Protein AF-A0A7X7NME9-F1 (afdb_monomer)

Secondary structure (DSSP, 8-state):
-----B-TTGGGSSS--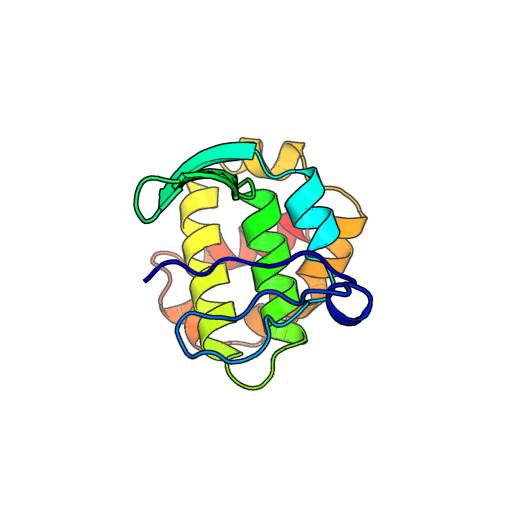B-TTSPBPPB-TTHHHHHHHPEEEEEEETTEEEEEEE--HHHHHHHHHHHHHH-TTSHHHHHHHHHHHHHHHTTSHHHHHTT--HHHHHHHHHHHHHHHTT-GGGGGSSSHHHHHHHHHHHHT---

Foldseek 3Di:
DDDAADAPPLVVDPDFDADPVRHGHDHAPLVVVQQVQFDWDWDADPNDIDTGGHGDLLSLLLRLLQCLVVPPPCNLVSLLSNLVSLLVCVVPVCVNQVPQDQVSLVSLVVSLVVLVVPRPSLVPHPDSPSSSVSSCVSSVVPD

Mean predicted aligned error: 9.64 Å

Solvent-accessible surface area (backbone atoms only — not comparable to full-atom values): 8283 Å² total; per-residue (Å²): 140,84,89,79,85,45,58,61,66,47,91,76,42,96,77,59,60,56,43,98,85,66,46,73,60,68,63,45,88,61,36,55,63,25,51,74,61,22,46,78,41,82,43,74,59,96,88,42,83,47,71,46,68,44,49,41,73,57,34,46,44,37,48,27,23,35,42,37,76,71,39,81,91,52,27,65,59,27,44,34,52,35,44,55,52,39,57,60,38,62,79,51,50,61,78,45,58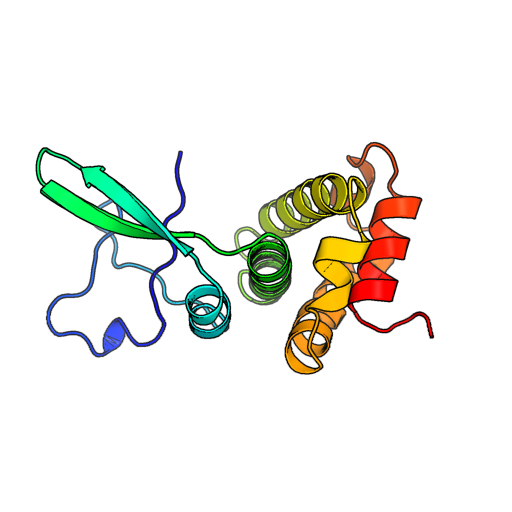,78,72,65,47,74,68,48,16,64,42,27,40,64,40,47,54,50,51,72,73,65,42,70,45,47,73,74,44,95,50,44,64,60,44,51,50,50,47,31,47,62,33,62,74,67,126

Radius of gyration: 16.01 Å; Cα contacts (8 Å, |Δi|>4): 175; chains: 1; bounding box: 39×28×45 Å

Nearest PDB structures (foldseek):
  7oqs-assembly1_A-2  TM=3.291E-01  e=2.981E+00  Homo sapiens
  6rm5-assembly1_A-2  TM=3.284E-01  e=3.537E+00  Homo sapiens
  6rk8-assembly1_A-2  TM=2.300E-01  e=4.704E+00  Homo sapiens

Structure (mmCIF, N/CA/C/O backbone):
data_AF-A0A7X7NME9-F1
#
_entry.id   AF-A0A7X7NME9-F1
#
loop_
_atom_site.group_PDB
_atom_site.id
_atom_site.type_symbol
_atom_site.label_atom_id
_atom_site.label_alt_id
_atom_site.label_comp_id
_atom_site.label_asym_id
_atom_site.label_entity_id
_atom_site.label_seq_id
_atom_site.pdbx_PDB_ins_code
_atom_site.Cartn_x
_atom_site.Cartn_y
_atom_site.Cartn_z
_atom_site.occupancy
_atom_site.B_iso_or_equiv
_atom_site.auth_seq_id
_atom_site.auth_comp_id
_atom_site.auth_asym_id
_atom_site.auth_atom_id
_atom_site.pdbx_PDB_model_num
ATOM 1 N N . MET A 1 1 ? -6.302 -15.021 10.259 1.00 46.88 1 MET A N 1
ATOM 2 C CA . MET A 1 1 ? -5.808 -14.000 11.210 1.00 46.88 1 MET A CA 1
ATOM 3 C C . MET A 1 1 ? -6.200 -12.640 10.655 1.00 46.88 1 MET A C 1
ATOM 5 O O . MET A 1 1 ? -6.086 -12.470 9.450 1.00 46.88 1 MET A O 1
ATOM 9 N N . ILE A 1 2 ? -6.752 -11.738 11.471 1.00 48.66 2 ILE A N 1
ATOM 10 C CA . ILE A 1 2 ? -7.153 -10.387 11.043 1.00 48.66 2 ILE A CA 1
ATOM 11 C C . ILE A 1 2 ? -6.331 -9.397 11.860 1.00 48.66 2 ILE A C 1
ATOM 13 O O . ILE A 1 2 ? -6.423 -9.401 13.087 1.00 48.66 2 ILE A O 1
ATOM 17 N N . ASP A 1 3 ? -5.556 -8.557 11.180 1.00 57.88 3 ASP A N 1
ATOM 18 C CA . ASP A 1 3 ? -4.811 -7.478 11.819 1.00 57.88 3 ASP A CA 1
ATOM 19 C C . ASP A 1 3 ? -5.700 -6.237 11.920 1.00 57.88 3 ASP A C 1
ATOM 21 O O . ASP A 1 3 ? -6.148 -5.678 10.916 1.00 57.88 3 ASP A O 1
ATOM 25 N N . VAL A 1 4 ? -5.980 -5.812 13.152 1.00 63.38 4 VAL A N 1
ATOM 26 C CA . VAL A 1 4 ? -6.732 -4.586 13.431 1.00 63.38 4 VAL A CA 1
ATOM 27 C C . VAL A 1 4 ? -5.736 -3.493 13.788 1.00 63.38 4 VAL A C 1
ATOM 29 O O . VAL A 1 4 ? -5.096 -3.539 14.838 1.00 63.38 4 VAL A O 1
ATOM 32 N N . LEU A 1 5 ? -5.610 -2.502 12.905 1.00 68.19 5 LEU A N 1
ATOM 33 C CA . LEU A 1 5 ? -4.859 -1.289 13.202 1.00 68.19 5 LEU A CA 1
ATOM 34 C C . LEU A 1 5 ? -5.627 -0.471 14.242 1.00 68.19 5 LEU A C 1
ATOM 36 O O . LEU A 1 5 ? -6.857 -0.404 14.203 1.00 68.19 5 LEU A O 1
ATOM 40 N N . LEU A 1 6 ? -4.902 0.181 15.144 1.00 68.00 6 LEU A N 1
ATOM 41 C CA . LEU A 1 6 ? -5.474 1.095 16.121 1.00 68.00 6 LEU A CA 1
ATOM 42 C C . LEU A 1 6 ? -5.024 2.536 15.806 1.00 68.00 6 LEU A C 1
ATOM 44 O O . LEU A 1 6 ? -3.924 2.725 15.283 1.00 68.00 6 LEU A O 1
ATOM 48 N N . PRO A 1 7 ? -5.883 3.547 16.045 1.00 62.53 7 PRO A N 1
ATOM 49 C CA . PRO A 1 7 ? -5.585 4.954 15.748 1.00 62.53 7 PRO A CA 1
ATOM 50 C C . PRO A 1 7 ? -4.359 5.458 16.497 1.00 62.53 7 PRO A C 1
ATOM 52 O O . PRO A 1 7 ? -3.960 4.876 17.499 1.00 62.53 7 PRO A O 1
ATOM 55 N N . GLU A 1 8 ? -3.758 6.550 16.021 1.00 63.50 8 GLU A N 1
ATOM 56 C CA . GLU A 1 8 ? -2.670 7.172 16.781 1.00 63.50 8 GLU A CA 1
ATOM 57 C C . GLU A 1 8 ? -3.212 7.800 18.071 1.00 63.50 8 GLU A C 1
ATOM 59 O O . GLU A 1 8 ? -4.373 8.214 18.131 1.00 63.50 8 GLU A O 1
ATOM 64 N N . GLY A 1 9 ? -2.375 7.901 19.108 1.00 61.62 9 GLY A N 1
ATOM 65 C CA . GLY A 1 9 ? -2.759 8.544 20.367 1.00 61.62 9 GLY A CA 1
ATOM 66 C C . GLY A 1 9 ? -3.371 7.613 21.417 1.00 61.62 9 GLY A C 1
ATOM 67 O O . GLY A 1 9 ? -3.921 8.101 22.406 1.00 61.62 9 GLY A O 1
ATOM 68 N N . LEU A 1 10 ? -3.276 6.289 21.252 1.00 65.38 10 LEU A N 1
ATOM 69 C CA . LEU A 1 10 ? -3.785 5.307 22.229 1.00 65.38 10 LEU A CA 1
ATOM 70 C C . LEU A 1 10 ? -3.085 5.412 23.578 1.00 65.38 10 LEU A C 1
ATOM 72 O O . LEU A 1 10 ? -3.683 5.107 24.604 1.00 65.38 10 LEU A O 1
ATOM 76 N N . GLU A 1 11 ? -1.826 5.844 23.592 1.00 61.81 11 GLU A N 1
ATOM 77 C CA . GLU A 1 11 ? -1.075 6.106 24.818 1.00 61.81 11 GLU A CA 1
ATOM 78 C C . GLU A 1 11 ? -1.705 7.203 25.688 1.00 61.81 11 GLU A C 1
ATOM 80 O O . GLU A 1 11 ? -1.431 7.259 26.883 1.00 61.81 11 GLU A O 1
ATOM 85 N N . ARG A 1 12 ? -2.579 8.041 25.118 1.00 65.75 12 ARG A N 1
ATOM 86 C CA . ARG A 1 12 ? -3.306 9.097 25.840 1.00 65.75 12 ARG A CA 1
ATOM 87 C C . ARG A 1 12 ? -4.687 8.644 26.315 1.00 65.75 12 ARG A C 1
ATOM 89 O O . ARG A 1 12 ? -5.366 9.394 27.014 1.00 65.75 12 ARG A O 1
ATOM 96 N N . GLN A 1 13 ? -5.134 7.449 25.924 1.00 67.88 13 GLN A N 1
ATOM 97 C CA . GLN A 1 13 ? -6.422 6.911 26.350 1.00 67.88 13 GLN A CA 1
ATOM 98 C C . GLN A 1 13 ? -6.310 6.252 27.723 1.00 67.88 13 GLN A C 1
ATOM 100 O O . GLN A 1 13 ? -5.415 5.451 27.979 1.00 67.88 13 GLN A O 1
ATOM 105 N N . ARG A 1 14 ? -7.285 6.543 28.591 1.00 62.09 14 ARG A N 1
ATOM 106 C CA . ARG A 1 14 ? -7.372 5.974 29.946 1.00 62.09 14 ARG A CA 1
ATOM 107 C C . ARG A 1 14 ? -7.515 4.444 29.933 1.00 62.09 14 ARG A C 1
ATOM 109 O O . ARG A 1 14 ? -6.975 3.783 30.807 1.00 62.09 14 ARG A O 1
ATOM 116 N N . ASN A 1 15 ? -8.188 3.906 28.910 1.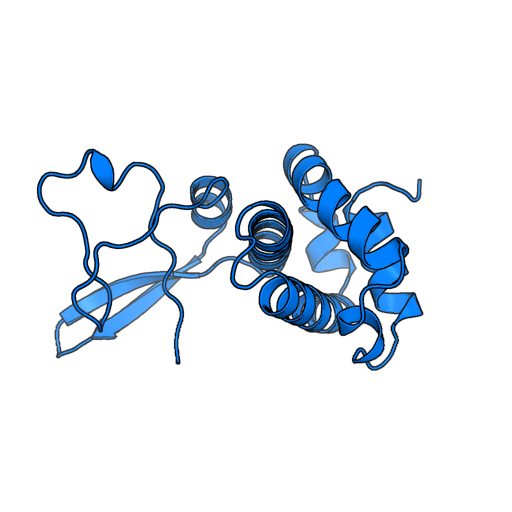00 68.00 15 ASN A N 1
ATOM 117 C CA . ASN A 1 15 ? -8.335 2.473 28.653 1.00 68.00 15 ASN A CA 1
ATOM 118 C C . ASN A 1 15 ? -7.693 2.132 27.305 1.00 68.00 15 ASN A C 1
ATOM 120 O O . ASN A 1 15 ? -8.320 2.287 26.257 1.00 68.00 15 ASN A O 1
ATOM 124 N N . ARG A 1 16 ? -6.432 1.693 27.328 1.00 70.06 16 ARG A N 1
ATOM 125 C CA . ARG A 1 16 ? -5.698 1.319 26.115 1.00 70.06 16 ARG A CA 1
ATOM 126 C C . ARG A 1 16 ? -6.172 -0.053 25.607 1.00 70.06 16 ARG A C 1
ATOM 128 O O . ARG A 1 16 ? -6.140 -1.006 26.385 1.00 70.06 16 ARG A O 1
ATOM 135 N N . PRO A 1 17 ? -6.561 -0.191 24.325 1.00 68.62 17 PRO A N 1
ATOM 136 C CA . PRO A 1 17 ? -6.946 -1.483 23.765 1.00 68.62 17 PRO A CA 1
ATOM 137 C C . PRO A 1 17 ? -5.787 -2.481 23.832 1.00 68.62 17 PRO A C 1
ATOM 139 O O . PRO A 1 17 ? -4.634 -2.114 23.584 1.00 68.62 17 PRO A O 1
ATOM 142 N N . THR A 1 18 ? -6.089 -3.740 24.133 1.00 68.12 18 THR A N 1
ATOM 143 C CA . THR A 1 18 ? -5.125 -4.843 24.138 1.00 68.12 18 THR A CA 1
ATOM 144 C C . THR A 1 18 ? -5.353 -5.762 22.941 1.00 68.12 18 THR A C 1
ATOM 146 O O . THR A 1 18 ? -6.464 -5.928 22.443 1.00 68.12 18 THR A O 1
ATOM 149 N N . THR A 1 19 ? -4.265 -6.331 22.432 1.00 66.88 19 THR A N 1
ATOM 150 C CA . THR A 1 19 ? -4.295 -7.374 21.400 1.00 66.88 19 THR A CA 1
ATOM 151 C C . THR A 1 19 ? -4.854 -8.676 21.976 1.00 66.88 19 THR A C 1
ATOM 153 O O . THR A 1 19 ? -4.951 -8.831 23.192 1.00 66.88 19 THR A O 1
ATOM 156 N N . VAL A 1 20 ? -5.129 -9.665 21.120 1.00 63.19 20 VAL A N 1
ATOM 157 C CA . VAL A 1 20 ? -5.565 -11.011 21.550 1.00 63.19 20 VAL A CA 1
ATOM 158 C C . VAL A 1 20 ? -4.574 -11.658 22.535 1.00 63.19 20 VAL A C 1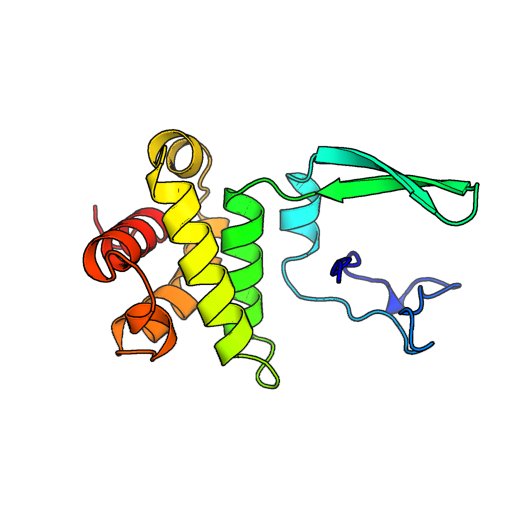
ATOM 160 O O . VAL A 1 20 ? -4.964 -12.451 23.380 1.00 63.19 20 VAL A O 1
ATOM 163 N N . SER A 1 21 ? -3.295 -11.269 22.485 1.00 67.00 21 SER A N 1
ATOM 164 C CA . SER A 1 21 ? -2.256 -11.721 23.422 1.00 67.00 21 SER A CA 1
ATOM 165 C C . SER A 1 21 ? -2.224 -10.975 24.769 1.00 67.00 21 SER A C 1
ATOM 167 O O . SER A 1 21 ? -1.308 -11.188 25.558 1.00 67.00 21 SER A O 1
ATOM 169 N N . GLY A 1 22 ? -3.144 -10.037 25.017 1.00 70.88 22 GLY A N 1
ATOM 170 C CA . GLY A 1 22 ? -3.154 -9.168 26.201 1.00 70.88 22 GLY A CA 1
ATOM 171 C C . GLY A 1 22 ? -2.154 -8.005 26.155 1.00 70.88 22 GLY A C 1
ATOM 172 O O . GLY A 1 22 ? -2.198 -7.122 27.008 1.00 70.88 22 GLY A O 1
ATOM 173 N N . ARG A 1 23 ? -1.269 -7.945 25.150 1.00 71.00 23 ARG A N 1
ATOM 174 C CA . ARG A 1 23 ? -0.307 -6.840 25.000 1.00 71.00 23 ARG A CA 1
ATOM 175 C C . ARG A 1 23 ? -0.992 -5.542 24.563 1.00 71.00 23 ARG A C 1
ATOM 177 O O . ARG A 1 23 ? -1.916 -5.627 23.751 1.00 71.00 23 ARG A O 1
ATOM 184 N N . PRO A 1 24 ? -0.526 -4.360 25.009 1.00 66.38 24 PRO A N 1
ATOM 185 C CA . PRO A 1 24 ? -1.074 -3.085 24.563 1.00 66.38 24 PRO A CA 1
ATOM 186 C C . PRO A 1 24 ? -1.011 -2.942 23.041 1.00 66.38 24 PRO A C 1
ATOM 188 O O . PRO A 1 24 ? -0.006 -3.280 22.415 1.00 66.38 24 PRO A O 1
ATOM 191 N N . GLY A 1 25 ? -2.077 -2.408 22.456 1.00 65.50 25 GLY A N 1
ATOM 192 C CA . GLY A 1 25 ? -2.143 -2.091 21.039 1.00 65.50 25 GLY A CA 1
ATOM 193 C C . GLY A 1 25 ? -1.040 -1.124 20.611 1.00 65.50 25 GLY A C 1
ATOM 194 O O . GLY A 1 25 ? -0.714 -0.185 21.346 1.00 65.50 25 GLY A O 1
ATOM 195 N N . VAL A 1 26 ? -0.449 -1.359 19.440 1.00 62.72 26 VAL A N 1
ATOM 196 C CA . VAL A 1 26 ? 0.622 -0.523 18.880 1.00 62.72 26 VAL A CA 1
ATOM 197 C C . VAL A 1 26 ? 0.000 0.530 17.963 1.00 62.72 26 VAL A C 1
ATOM 199 O O . VAL A 1 26 ? -0.823 0.204 17.113 1.00 62.72 26 VAL A O 1
ATOM 202 N N . SER A 1 27 ? 0.384 1.789 18.164 1.00 62.75 27 SER A N 1
ATOM 203 C CA . SER A 1 27 ? 0.059 2.904 17.271 1.00 62.75 27 SER A CA 1
ATOM 204 C C . SER A 1 27 ? 1.151 3.025 16.206 1.00 62.75 27 SER A C 1
ATOM 206 O O . SER A 1 27 ? 2.333 2.927 16.538 1.00 62.75 27 SER A O 1
ATOM 208 N N . THR A 1 28 ? 0.774 3.263 14.949 1.00 62.19 28 THR A N 1
ATOM 209 C CA . THR A 1 28 ? 1.710 3.407 13.820 1.00 62.19 28 THR A CA 1
ATOM 210 C C . THR A 1 28 ? 1.503 4.748 13.130 1.00 62.19 28 THR A C 1
ATOM 212 O O . THR A 1 28 ? 0.367 5.148 12.874 1.00 62.19 28 THR A O 1
ATOM 215 N N . GLU A 1 29 ? 2.599 5.423 12.786 1.00 60.84 29 GLU A N 1
ATOM 216 C CA . GLU A 1 29 ? 2.556 6.684 12.049 1.00 60.84 29 GLU A CA 1
ATOM 217 C C . GLU A 1 29 ? 1.892 6.499 10.671 1.00 60.84 29 GLU A C 1
ATOM 219 O O . GLU A 1 29 ? 2.253 5.620 9.888 1.00 60.84 29 GLU A O 1
ATOM 224 N N . GLY A 1 30 ? 0.884 7.319 10.373 1.00 58.16 30 GLY A N 1
ATOM 225 C CA . GLY A 1 30 ? 0.066 7.219 9.163 1.00 58.16 30 GLY A CA 1
ATOM 226 C C . GLY A 1 30 ? -1.259 6.478 9.345 1.00 58.16 30 GLY A C 1
ATOM 227 O O . GLY A 1 30 ? -2.116 6.575 8.458 1.00 58.16 30 GLY A O 1
ATOM 228 N N . ALA A 1 31 ? -1.491 5.848 10.503 1.00 63.59 31 ALA A N 1
ATOM 229 C CA . ALA A 1 31 ? -2.740 5.153 10.807 1.00 63.59 31 ALA A CA 1
ATOM 230 C C . ALA A 1 31 ? -3.957 6.077 10.659 1.00 63.59 31 ALA A C 1
ATOM 232 O O . ALA A 1 31 ? -4.944 5.707 10.028 1.00 63.59 31 ALA A O 1
ATOM 233 N N . ASN A 1 32 ? -3.868 7.322 11.135 1.00 62.28 32 ASN A N 1
ATOM 234 C CA . ASN A 1 32 ? -4.963 8.293 11.048 1.00 62.28 32 ASN A CA 1
ATOM 235 C C . ASN A 1 32 ? -5.363 8.655 9.605 1.00 62.28 32 ASN A C 1
ATOM 237 O O . ASN A 1 32 ? -6.547 8.844 9.326 1.00 62.28 32 ASN A O 1
ATOM 241 N N . GLN A 1 33 ? -4.413 8.697 8.665 1.00 61.62 33 GLN A N 1
ATOM 242 C CA . GLN A 1 33 ? -4.730 8.964 7.255 1.00 61.62 33 GLN A CA 1
ATOM 243 C C . GLN A 1 33 ? -5.420 7.756 6.606 1.00 61.62 33 GLN A C 1
ATOM 245 O O . GLN A 1 33 ? -6.384 7.928 5.860 1.00 61.62 33 GLN A O 1
ATOM 250 N N . ALA A 1 34 ? -4.978 6.538 6.936 1.00 60.00 34 ALA A N 1
ATOM 251 C CA . ALA A 1 34 ? -5.666 5.316 6.528 1.00 60.00 34 ALA A CA 1
ATOM 252 C C . ALA A 1 34 ? -7.083 5.251 7.132 1.00 60.00 34 ALA A C 1
ATOM 254 O O . ALA A 1 34 ? -8.035 4.918 6.430 1.00 60.00 34 ALA A O 1
ATOM 255 N N . PHE A 1 35 ? -7.259 5.668 8.393 1.00 62.84 35 PHE A N 1
ATOM 256 C CA . PHE A 1 35 ? -8.569 5.764 9.044 1.00 62.84 35 PHE A CA 1
ATOM 257 C C . PHE A 1 35 ? -9.500 6.795 8.401 1.00 62.84 35 PHE A C 1
ATOM 259 O O . PHE A 1 35 ? -10.712 6.568 8.385 1.00 62.84 35 PHE A O 1
ATOM 266 N N . ALA A 1 36 ? -8.977 7.909 7.883 1.00 60.44 36 ALA A N 1
ATOM 267 C CA . ALA A 1 36 ? -9.781 8.943 7.229 1.00 60.44 36 ALA A CA 1
ATOM 268 C C . ALA A 1 36 ? -10.447 8.448 5.932 1.00 60.44 36 ALA A C 1
ATOM 270 O O . ALA A 1 36 ? -11.550 8.880 5.615 1.00 60.44 36 ALA A O 1
ATOM 271 N N . ARG A 1 37 ? -9.813 7.508 5.221 1.00 64.31 37 ARG A N 1
ATOM 272 C CA . ARG A 1 37 ? -10.340 6.894 3.985 1.00 64.31 37 ARG A CA 1
ATOM 273 C C . ARG A 1 37 ? -11.030 5.553 4.211 1.00 64.31 37 ARG A C 1
ATOM 275 O O . ARG A 1 37 ? -11.572 4.948 3.292 1.00 64.31 37 ARG A O 1
ATOM 282 N N . ALA A 1 38 ? -11.002 5.068 5.445 1.00 63.06 38 ALA A N 1
ATOM 283 C CA . ALA A 1 38 ? -11.505 3.757 5.763 1.00 63.06 38 ALA A CA 1
ATOM 284 C C . ALA A 1 38 ? -13.035 3.729 5.840 1.00 63.06 38 ALA A C 1
ATOM 286 O O . ALA A 1 38 ? -13.664 4.494 6.578 1.00 63.06 38 ALA A O 1
ATOM 287 N N . ARG A 1 39 ? -13.635 2.771 5.1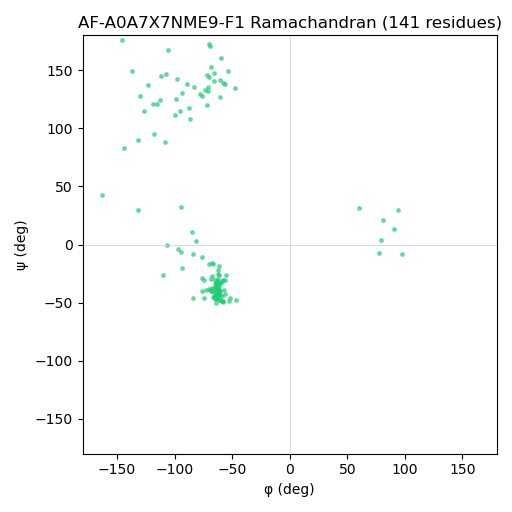32 1.00 70.00 39 ARG A N 1
ATOM 288 C CA . ARG A 1 39 ? -15.066 2.483 5.221 1.00 70.00 39 ARG A CA 1
ATOM 289 C C . ARG A 1 39 ? -15.364 1.837 6.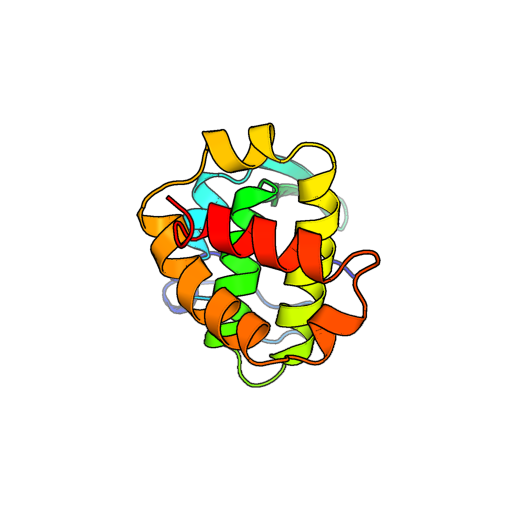571 1.00 70.00 39 ARG A C 1
ATOM 291 O O . ARG A 1 39 ? -14.649 0.930 6.996 1.00 70.00 39 ARG A O 1
ATOM 298 N N . ARG A 1 40 ? -16.438 2.273 7.232 1.00 75.00 40 ARG A N 1
ATOM 299 C CA . ARG A 1 40 ? -16.974 1.572 8.404 1.00 75.00 40 ARG A CA 1
ATOM 300 C C . ARG A 1 40 ? -17.632 0.271 7.954 1.00 75.00 40 ARG A C 1
ATOM 302 O O . ARG A 1 40 ? -18.568 0.298 7.163 1.00 75.00 40 ARG A O 1
ATOM 309 N N . VAL A 1 41 ? -17.128 -0.846 8.455 1.00 79.50 41 VAL A N 1
ATOM 310 C CA . VAL A 1 41 ? -17.674 -2.183 8.228 1.00 79.50 41 VAL A CA 1
ATOM 311 C C . VAL A 1 41 ? -18.226 -2.682 9.563 1.00 79.50 41 VAL A C 1
ATOM 313 O O . VAL A 1 41 ? -17.474 -2.666 10.543 1.00 79.50 41 VAL A O 1
ATOM 316 N N . PRO A 1 42 ? -19.510 -3.070 9.641 1.00 79.81 42 PRO A N 1
ATOM 317 C CA . PRO A 1 42 ? -20.063 -3.643 10.859 1.00 79.81 42 PRO A CA 1
ATOM 318 C C . PRO A 1 42 ? -19.396 -4.990 11.144 1.00 79.81 42 PRO A C 1
ATOM 320 O O . PRO A 1 42 ? -19.121 -5.765 10.225 1.00 79.81 42 PRO A O 1
ATOM 323 N N . VAL A 1 43 ? -19.120 -5.260 12.413 1.00 83.62 43 VAL A N 1
ATOM 324 C CA . VAL A 1 43 ? -18.596 -6.545 12.883 1.00 83.62 43 VAL A CA 1
ATOM 325 C C . VAL A 1 43 ? -19.308 -6.947 14.163 1.00 83.62 43 VAL A C 1
ATOM 327 O O . VAL A 1 43 ? -19.669 -6.086 14.960 1.00 83.62 43 VAL A O 1
ATOM 330 N N . VAL A 1 44 ? -19.450 -8.253 14.376 1.00 82.06 44 VAL A N 1
ATOM 331 C CA . VAL A 1 44 ? -19.938 -8.817 15.636 1.00 82.06 44 VAL A CA 1
ATOM 332 C C . VAL A 1 44 ? -18.810 -9.632 16.246 1.00 82.06 44 VAL A C 1
ATOM 334 O O . VAL A 1 44 ? -18.308 -10.564 15.616 1.00 82.06 44 VAL A O 1
ATOM 337 N N . ILE A 1 45 ? -18.385 -9.276 17.456 1.00 78.50 45 ILE A N 1
ATOM 338 C CA . ILE A 1 45 ? -17.324 -9.985 18.181 1.00 78.50 45 ILE A CA 1
ATOM 339 C C . ILE A 1 45 ? -17.867 -10.350 19.560 1.00 78.50 45 ILE A C 1
ATOM 341 O O . ILE A 1 45 ? -18.192 -9.470 20.350 1.00 78.50 45 ILE A O 1
ATOM 345 N N . GLY A 1 46 ? -18.003 -11.648 19.848 1.00 81.50 46 GLY A N 1
ATOM 346 C CA . GLY A 1 46 ? -18.528 -12.120 21.137 1.00 81.50 46 GLY A CA 1
ATOM 347 C C . GLY A 1 46 ? -19.957 -11.649 21.441 1.00 81.50 46 GLY A C 1
ATOM 348 O O . GLY A 1 46 ? -20.279 -11.401 22.596 1.00 81.50 46 GLY A O 1
ATOM 349 N N . GLY A 1 47 ? -20.791 -11.471 20.409 1.00 82.38 47 GLY A N 1
ATOM 350 C CA . GLY A 1 47 ? -22.160 -10.956 20.548 1.00 82.38 47 GLY A CA 1
ATOM 351 C C . GLY A 1 47 ? -22.262 -9.436 20.712 1.00 82.38 47 GLY A C 1
ATOM 352 O O . GLY A 1 47 ? -23.362 -8.926 20.887 1.00 82.38 47 GLY A O 1
ATOM 353 N N . VAL A 1 48 ? -21.142 -8.709 20.643 1.00 76.06 48 VAL A N 1
ATOM 354 C CA . VAL A 1 48 ? -21.118 -7.243 20.687 1.00 76.06 48 VAL A CA 1
ATOM 355 C C . VAL A 1 48 ? -20.996 -6.684 19.275 1.00 76.06 48 VAL A C 1
ATOM 357 O O . VAL A 1 48 ? -20.046 -7.007 18.554 1.00 76.06 48 VAL A O 1
ATOM 360 N N . ASP A 1 49 ? -21.933 -5.812 18.907 1.00 85.00 49 ASP A N 1
ATOM 361 C CA . ASP A 1 49 ? -21.894 -5.062 17.655 1.00 85.00 49 ASP A CA 1
ATOM 362 C C . ASP A 1 49 ? -20.841 -3.951 17.711 1.00 85.00 49 ASP A C 1
ATOM 364 O O . ASP A 1 49 ? -20.765 -3.151 18.648 1.00 85.00 49 ASP A O 1
ATOM 368 N N . GLY A 1 50 ? -20.032 -3.867 16.663 1.00 81.25 50 GLY A N 1
ATOM 369 C CA . GLY A 1 50 ? -18.987 -2.869 16.509 1.00 81.25 50 GLY A CA 1
ATOM 370 C C . GLY A 1 50 ? -18.810 -2.454 15.056 1.00 81.25 50 GLY A C 1
ATOM 371 O O . GLY A 1 50 ? -19.437 -2.981 14.142 1.00 81.25 50 GLY A O 1
ATOM 372 N N . HIS A 1 51 ? -17.935 -1.476 14.834 1.00 76.81 51 HIS A N 1
ATOM 373 C CA . HIS A 1 51 ? -17.551 -1.054 13.490 1.00 76.81 51 HIS A CA 1
ATOM 374 C C . HIS A 1 51 ? -16.032 -1.011 13.382 1.00 76.81 51 HIS A C 1
ATOM 376 O O . HIS A 1 51 ? -15.374 -0.329 14.169 1.00 76.81 51 HIS A O 1
ATOM 382 N N . LEU A 1 52 ? -15.484 -1.678 12.369 1.00 73.38 52 LEU A N 1
ATOM 383 C CA . LEU A 1 52 ? -14.081 -1.551 11.995 1.00 73.38 52 LEU A CA 1
ATOM 384 C C . LEU A 1 52 ? -13.935 -0.574 10.841 1.00 73.38 52 LEU A C 1
ATOM 386 O O . LEU A 1 52 ? -14.747 -0.523 9.920 1.00 73.38 52 LEU A O 1
ATOM 390 N N . ARG A 1 53 ? -12.866 0.210 10.886 1.00 67.12 53 ARG A N 1
ATOM 391 C CA . ARG A 1 53 ? -12.460 1.050 9.768 1.00 67.12 53 ARG A CA 1
ATOM 392 C C . ARG A 1 53 ? -11.576 0.209 8.847 1.00 67.12 53 ARG A C 1
ATOM 394 O O . ARG A 1 53 ? -10.441 -0.089 9.200 1.00 67.12 53 ARG A O 1
ATOM 401 N N . ARG A 1 54 ? -12.095 -0.166 7.675 1.00 75.19 54 ARG A N 1
ATOM 402 C CA . ARG A 1 54 ? -11.346 -0.875 6.630 1.00 75.19 54 ARG A CA 1
ATOM 403 C C . ARG A 1 54 ? -10.799 0.128 5.608 1.00 75.19 54 ARG A C 1
ATOM 405 O O . ARG A 1 54 ? -11.624 0.750 4.933 1.00 75.19 54 ARG A O 1
ATOM 412 N N . PRO A 1 55 ? -9.470 0.292 5.476 1.00 77.19 55 PRO A N 1
ATOM 413 C CA . PRO A 1 55 ? -8.886 1.123 4.427 1.00 77.19 55 PRO A CA 1
ATOM 414 C C . PRO A 1 55 ? -9.389 0.711 3.040 1.00 77.19 55 PRO A C 1
ATOM 416 O O . PRO A 1 55 ? -9.691 -0.462 2.801 1.00 77.19 55 PRO A O 1
ATOM 419 N N . ASP A 1 56 ? -9.478 1.675 2.129 1.00 85.94 56 ASP A N 1
ATOM 420 C CA . ASP A 1 56 ? -9.531 1.370 0.702 1.00 85.94 56 ASP A CA 1
ATOM 421 C C . ASP A 1 56 ? -8.166 0.843 0.220 1.00 85.94 56 ASP A C 1
ATOM 423 O O . ASP A 1 56 ? -7.184 0.812 0.969 1.00 85.94 56 ASP A O 1
ATOM 427 N N . LEU A 1 57 ? -8.102 0.384 -1.032 1.00 91.12 57 LEU A N 1
ATOM 428 C CA . LEU A 1 57 ? -6.883 -0.219 -1.572 1.00 91.12 57 LEU A CA 1
ATOM 429 C C . LEU A 1 57 ? -5.699 0.763 -1.553 1.00 91.12 57 LEU A C 1
ATOM 431 O O . LEU A 1 57 ? -4.596 0.386 -1.162 1.00 91.12 57 LEU A O 1
ATOM 435 N N . LEU A 1 58 ? -5.939 2.040 -1.876 1.00 92.44 58 LEU A N 1
ATOM 436 C CA . LEU A 1 58 ? -4.932 3.100 -1.781 1.00 92.44 58 LEU A CA 1
ATOM 437 C C . LEU A 1 58 ? -4.422 3.280 -0.343 1.00 92.44 58 LEU A C 1
ATOM 439 O O . LEU A 1 58 ? -3.216 3.331 -0.108 1.00 92.44 58 LEU A O 1
ATOM 443 N N . GLY A 1 59 ? -5.326 3.359 0.631 1.00 88.31 59 GLY A N 1
ATOM 444 C CA . GLY A 1 59 ? -4.991 3.485 2.044 1.00 88.31 59 GLY A CA 1
ATOM 445 C C . GLY A 1 59 ? -4.205 2.284 2.565 1.00 88.31 59 GLY A C 1
ATOM 446 O O . GLY A 1 59 ? -3.265 2.467 3.338 1.00 88.31 59 GLY A O 1
ATOM 447 N N . ALA A 1 60 ? -4.532 1.073 2.110 1.00 92.00 60 ALA A N 1
ATOM 448 C CA . ALA A 1 60 ? -3.787 -0.140 2.441 1.00 92.00 60 ALA A CA 1
ATOM 449 C C . ALA A 1 60 ? -2.360 -0.117 1.862 1.00 92.00 60 ALA A C 1
ATOM 451 O O . ALA A 1 60 ? -1.410 -0.399 2.594 1.00 92.00 60 ALA A O 1
ATOM 452 N N . LEU A 1 61 ? -2.196 0.288 0.596 1.00 94.31 61 LEU A N 1
ATOM 453 C CA . LEU A 1 61 ? -0.885 0.467 -0.044 1.00 94.31 61 LEU A CA 1
ATOM 454 C C . LEU A 1 61 ? -0.019 1.472 0.729 1.00 94.31 61 LEU A C 1
ATOM 456 O O . LEU A 1 61 ? 1.126 1.179 1.072 1.00 94.31 61 LEU A O 1
ATOM 460 N N . VAL A 1 62 ? -0.575 2.640 1.066 1.00 93.31 62 VAL A N 1
ATOM 461 C CA . VAL A 1 62 ? 0.134 3.685 1.826 1.00 93.31 62 VAL A CA 1
ATOM 462 C C . VAL A 1 62 ? 0.523 3.197 3.222 1.00 93.31 62 VAL A C 1
ATOM 464 O O . VAL A 1 62 ? 1.638 3.464 3.682 1.00 93.31 62 VAL A O 1
ATOM 467 N N . LEU A 1 63 ? -0.369 2.466 3.894 1.00 90.44 63 LEU A N 1
ATOM 468 C CA . LEU A 1 63 ? -0.107 1.918 5.221 1.00 90.44 63 LEU A CA 1
ATOM 469 C C . LEU A 1 63 ? 1.019 0.879 5.185 1.00 90.44 63 LEU A C 1
ATOM 471 O O . LEU A 1 63 ? 1.942 0.972 5.991 1.00 90.44 63 LEU A O 1
ATOM 475 N N . LYS A 1 64 ? 0.990 -0.069 4.239 1.00 92.25 64 LYS A N 1
ATOM 476 C CA . LYS A 1 64 ? 2.036 -1.097 4.104 1.00 92.25 64 LYS A CA 1
ATOM 477 C C . LYS A 1 64 ? 3.377 -0.513 3.674 1.00 92.25 64 LYS A C 1
ATOM 479 O O . LYS A 1 64 ? 4.400 -0.902 4.229 1.00 92.25 64 LYS A O 1
ATOM 484 N N . ALA A 1 65 ? 3.383 0.486 2.793 1.00 92.88 65 ALA A N 1
ATOM 485 C CA . ALA A 1 65 ? 4.599 1.224 2.456 1.00 92.88 65 ALA A CA 1
ATOM 486 C C . ALA A 1 65 ? 5.207 1.944 3.672 1.00 92.88 65 ALA A C 1
ATOM 488 O O . ALA A 1 65 ? 6.415 1.872 3.895 1.00 92.88 65 ALA A O 1
ATOM 489 N N . SER A 1 66 ? 4.372 2.582 4.496 1.00 90.50 66 SER A N 1
ATOM 490 C CA . SER A 1 66 ? 4.832 3.253 5.720 1.00 90.50 66 SER A CA 1
ATOM 491 C C . SER A 1 66 ? 5.366 2.236 6.738 1.00 90.50 66 SER A C 1
ATOM 493 O O . SER A 1 66 ? 6.462 2.415 7.274 1.00 90.50 66 SER A O 1
ATOM 495 N N . ALA A 1 67 ? 4.648 1.129 6.950 1.00 88.56 67 ALA A N 1
ATOM 496 C CA . ALA A 1 67 ? 5.048 0.052 7.857 1.00 88.56 67 ALA A CA 1
ATOM 497 C C . ALA A 1 67 ? 6.373 -0.602 7.437 1.00 88.56 67 ALA A C 1
ATOM 499 O O . ALA A 1 67 ? 7.250 -0.788 8.274 1.00 88.56 67 ALA A O 1
ATOM 500 N N . HIS A 1 68 ? 6.576 -0.843 6.139 1.00 91.69 68 HIS A N 1
ATOM 501 C CA . HIS A 1 68 ? 7.834 -1.369 5.602 1.00 91.69 68 HIS A CA 1
ATOM 502 C C . HIS A 1 68 ? 9.054 -0.503 5.967 1.00 91.69 68 HIS A C 1
ATOM 504 O O . HIS A 1 68 ? 10.160 -1.013 6.133 1.00 91.69 68 HIS A O 1
ATOM 510 N N . THR A 1 69 ? 8.867 0.809 6.122 1.00 87.31 69 THR A N 1
ATOM 511 C CA . THR A 1 69 ? 9.965 1.730 6.463 1.00 87.31 69 THR A CA 1
ATOM 512 C C . THR A 1 69 ? 10.129 1.992 7.957 1.00 87.31 69 THR A C 1
ATOM 514 O O . THR A 1 69 ? 11.203 2.413 8.377 1.00 87.31 69 THR A O 1
ATOM 517 N N . THR A 1 70 ? 9.092 1.745 8.759 1.00 85.75 70 THR A N 1
ATOM 518 C CA . THR A 1 70 ? 9.050 2.127 10.183 1.00 85.75 70 THR A CA 1
ATOM 519 C C . THR A 1 70 ? 9.112 0.934 11.135 1.00 85.75 70 THR A C 1
ATOM 521 O O . THR A 1 70 ? 9.600 1.079 12.253 1.00 85.75 70 THR A O 1
ATOM 524 N N . ASP A 1 71 ? 8.674 -0.253 10.710 1.00 84.50 71 ASP A N 1
ATOM 525 C CA . ASP A 1 71 ? 8.676 -1.475 11.516 1.00 84.50 71 ASP A CA 1
ATOM 526 C C . ASP A 1 71 ? 9.738 -2.459 11.014 1.00 84.50 71 ASP A C 1
ATOM 528 O O . ASP A 1 71 ? 9.486 -3.340 10.191 1.00 84.50 71 ASP A O 1
ATOM 532 N N . SER A 1 72 ? 10.957 -2.311 11.533 1.00 81.50 72 SER A N 1
ATOM 533 C CA . SER A 1 72 ? 12.116 -3.119 11.134 1.00 81.50 72 SER A CA 1
ATOM 534 C C . SER A 1 72 ? 12.013 -4.603 11.504 1.00 81.50 72 SER A C 1
ATOM 536 O O . SER A 1 72 ? 12.754 -5.410 10.948 1.00 81.50 72 SER A O 1
ATOM 538 N N . ARG A 1 73 ? 11.106 -4.981 12.414 1.00 82.25 73 ARG A N 1
ATOM 539 C CA . ARG A 1 73 ? 10.954 -6.366 12.901 1.00 82.25 73 ARG A CA 1
ATOM 540 C C . ARG A 1 73 ? 10.293 -7.293 11.883 1.00 82.25 73 ARG A C 1
ATOM 542 O O . ARG A 1 73 ? 10.595 -8.476 11.875 1.00 82.25 73 ARG A O 1
ATOM 549 N N . ASP A 1 74 ? 9.411 -6.752 11.046 1.00 83.44 74 ASP A N 1
ATOM 550 C CA . ASP A 1 74 ? 8.598 -7.505 10.080 1.00 83.44 74 ASP A CA 1
ATOM 551 C C . ASP A 1 74 ? 8.654 -6.868 8.675 1.00 83.44 74 ASP A C 1
ATOM 553 O O . ASP A 1 74 ? 7.716 -6.953 7.878 1.00 83.44 74 ASP A O 1
ATOM 557 N N . LYS A 1 75 ? 9.781 -6.221 8.355 1.00 86.31 75 LYS A N 1
ATOM 558 C CA . LYS A 1 75 ? 9.988 -5.452 7.119 1.00 86.31 75 LYS A CA 1
ATOM 559 C C . LYS A 1 75 ? 9.645 -6.235 5.843 1.00 86.31 75 LYS A C 1
ATOM 561 O O . LYS A 1 75 ? 8.946 -5.703 4.975 1.00 86.31 75 LYS A O 1
ATOM 566 N N . ASP A 1 76 ? 10.097 -7.486 5.751 1.00 87.50 76 ASP A N 1
ATOM 567 C CA . ASP A 1 76 ? 9.885 -8.349 4.580 1.00 87.50 76 ASP A CA 1
ATOM 568 C C . ASP A 1 76 ? 8.404 -8.696 4.382 1.00 87.50 76 ASP A C 1
ATOM 570 O O . ASP A 1 76 ? 7.912 -8.706 3.251 1.00 87.50 76 ASP A O 1
ATOM 574 N N . ARG A 1 77 ? 7.669 -8.913 5.485 1.00 87.88 77 ARG A N 1
ATOM 575 C CA . ARG A 1 77 ? 6.223 -9.177 5.455 1.00 87.88 77 ARG A CA 1
ATOM 576 C C . ARG A 1 77 ? 5.470 -7.959 4.930 1.00 87.88 77 ARG A C 1
ATOM 578 O O . ARG A 1 77 ? 4.617 -8.096 4.060 1.00 87.88 77 ARG A O 1
ATOM 585 N N . HIS A 1 78 ? 5.826 -6.759 5.394 1.00 91.56 78 HIS A N 1
ATOM 586 C CA . HIS A 1 78 ? 5.217 -5.520 4.896 1.00 91.56 78 HIS A CA 1
ATOM 587 C C . HIS A 1 78 ? 5.522 -5.279 3.409 1.00 91.56 78 HIS A C 1
ATOM 589 O O . HIS A 1 78 ? 4.643 -4.806 2.689 1.00 91.56 78 HIS A O 1
ATOM 595 N N . ALA A 1 79 ? 6.722 -5.640 2.932 1.00 92.00 79 ALA A N 1
ATOM 596 C CA . ALA A 1 79 ? 7.066 -5.591 1.506 1.00 92.00 79 ALA A CA 1
ATOM 597 C C . ALA A 1 79 ? 6.230 -6.576 0.680 1.00 92.00 79 ALA A C 1
ATOM 599 O O . ALA A 1 79 ? 5.727 -6.220 -0.383 1.00 92.00 79 ALA A O 1
ATOM 600 N N . GLN A 1 80 ? 6.063 -7.804 1.173 1.00 93.19 80 GLN A N 1
ATOM 601 C CA . GLN A 1 80 ? 5.261 -8.829 0.512 1.00 93.19 80 GLN A CA 1
ATOM 602 C C . GLN A 1 80 ? 3.789 -8.416 0.413 1.00 93.19 80 GLN A C 1
ATOM 604 O O . GLN A 1 80 ? 3.206 -8.486 -0.666 1.00 93.19 80 GLN A O 1
ATOM 609 N N . ASP A 1 81 ? 3.208 -7.908 1.499 1.00 93.44 81 ASP A N 1
ATOM 610 C CA . ASP A 1 81 ? 1.833 -7.407 1.489 1.00 93.44 81 ASP A CA 1
ATOM 611 C C . ASP A 1 81 ? 1.666 -6.226 0.525 1.00 93.44 81 ASP A C 1
ATOM 613 O O . ASP A 1 81 ? 0.664 -6.139 -0.183 1.00 93.44 81 ASP A O 1
ATOM 617 N N . LEU A 1 82 ? 2.649 -5.319 0.465 1.00 95.12 82 LEU A N 1
ATOM 618 C CA . LEU A 1 82 ? 2.639 -4.206 -0.483 1.00 95.12 82 LEU A CA 1
ATOM 619 C C . LEU A 1 82 ? 2.639 -4.698 -1.939 1.00 95.12 82 LEU A C 1
ATOM 621 O O . LEU A 1 82 ? 1.916 -4.140 -2.766 1.00 95.12 82 LEU A O 1
ATOM 625 N N . VAL A 1 83 ? 3.408 -5.745 -2.248 1.00 95.69 83 VAL A N 1
ATOM 626 C CA . VAL A 1 83 ? 3.437 -6.377 -3.577 1.00 95.69 83 VAL A CA 1
ATOM 627 C C . VAL A 1 83 ? 2.081 -6.999 -3.913 1.00 95.69 83 VAL A C 1
ATOM 629 O O . VAL A 1 83 ? 1.507 -6.647 -4.939 1.00 95.69 83 VAL A O 1
ATOM 632 N N . VAL A 1 84 ? 1.513 -7.815 -3.021 1.00 95.25 84 VAL A N 1
ATOM 633 C CA . VAL A 1 84 ? 0.199 -8.457 -3.230 1.00 95.25 84 VAL A CA 1
ATOM 634 C C . VAL A 1 84 ? -0.908 -7.419 -3.436 1.00 95.25 84 VAL A C 1
ATOM 636 O O . VAL A 1 84 ? -1.728 -7.531 -4.346 1.00 95.25 84 VAL A O 1
ATOM 639 N N . LEU A 1 85 ? -0.932 -6.363 -2.621 1.00 95.69 85 LEU A N 1
ATOM 640 C CA . LEU A 1 85 ? -1.897 -5.271 -2.783 1.00 95.69 85 LEU A CA 1
ATOM 641 C C . LEU A 1 85 ? -1.704 -4.521 -4.108 1.00 95.69 85 LEU A C 1
ATOM 643 O O . LEU A 1 85 ? -2.681 -4.043 -4.683 1.00 95.69 85 LEU A O 1
ATOM 647 N N . SER A 1 86 ? -0.468 -4.419 -4.599 1.00 96.56 86 SER A N 1
ATOM 648 C CA . SER A 1 86 ? -0.178 -3.798 -5.895 1.00 96.56 86 SER A CA 1
ATOM 649 C C . SER A 1 86 ? -0.683 -4.657 -7.052 1.00 96.56 86 SER A C 1
ATOM 651 O O . SER A 1 86 ? -1.246 -4.117 -7.998 1.00 96.56 86 SER A O 1
ATOM 653 N N . GLU A 1 87 ? -0.571 -5.983 -6.962 1.00 95.69 87 GLU A N 1
ATOM 654 C CA . GLU A 1 87 ? -1.159 -6.903 -7.945 1.00 95.69 87 GLU A CA 1
ATOM 655 C C . GLU A 1 87 ? -2.686 -6.796 -7.989 1.00 95.69 87 GLU A C 1
ATOM 657 O O . GLU A 1 87 ? -3.276 -6.758 -9.066 1.00 95.69 87 GLU A O 1
ATOM 662 N N . LEU A 1 88 ? -3.338 -6.648 -6.832 1.00 95.25 88 LEU A N 1
ATOM 663 C CA . LEU A 1 88 ? -4.776 -6.368 -6.785 1.00 95.25 88 LEU A CA 1
ATOM 664 C C . LEU A 1 88 ? -5.117 -5.010 -7.411 1.00 95.25 88 LEU A C 1
ATOM 666 O O . LEU A 1 88 ? -6.126 -4.884 -8.102 1.00 95.25 88 LEU A O 1
ATOM 670 N N . ALA A 1 89 ? -4.279 -3.994 -7.195 1.00 95.69 89 ALA A N 1
ATOM 671 C CA . ALA A 1 89 ? -4.472 -2.671 -7.785 1.00 95.69 89 ALA A CA 1
ATOM 672 C C . ALA A 1 89 ? -4.290 -2.671 -9.307 1.00 95.69 89 ALA A C 1
ATOM 674 O O . ALA A 1 89 ? -4.916 -1.863 -9.988 1.00 95.69 89 ALA A O 1
ATOM 675 N N . LEU A 1 90 ? -3.487 -3.590 -9.848 1.00 95.94 90 LEU A N 1
ATOM 676 C CA . LEU A 1 90 ? -3.278 -3.729 -11.288 1.00 95.94 90 LEU A CA 1
ATOM 677 C C . LEU A 1 90 ? -4.526 -4.205 -12.051 1.00 95.94 90 LEU A C 1
ATOM 679 O O . LEU A 1 90 ? -4.583 -4.018 -13.263 1.00 95.94 90 LEU A O 1
ATOM 683 N N . ILE A 1 91 ? -5.539 -4.750 -11.364 1.00 95.00 91 ILE A N 1
ATOM 684 C CA . ILE A 1 91 ? -6.831 -5.118 -11.972 1.00 95.00 91 ILE A CA 1
ATOM 685 C C . ILE A 1 91 ? -7.568 -3.869 -12.489 1.00 95.00 91 ILE A C 1
ATOM 687 O O . ILE A 1 91 ? -8.139 -3.893 -13.577 1.00 95.00 91 ILE A O 1
ATOM 691 N N . ASP A 1 92 ? -7.529 -2.770 -11.728 1.00 93.88 92 ASP A N 1
ATOM 692 C CA . ASP A 1 92 ? -8.022 -1.450 -12.143 1.00 93.88 92 ASP A CA 1
ATOM 693 C C . ASP A 1 92 ? -7.113 -0.341 -11.573 1.00 93.88 92 ASP A C 1
ATOM 695 O O . ASP A 1 92 ? -7.413 0.270 -10.538 1.00 93.88 92 ASP A O 1
ATOM 699 N N . PRO A 1 93 ? -5.984 -0.047 -12.248 1.00 93.62 93 PRO A N 1
ATOM 700 C CA . PRO A 1 93 ? -5.014 0.926 -11.755 1.00 93.62 93 PRO A CA 1
ATOM 701 C C . PRO A 1 93 ? -5.603 2.334 -11.655 1.00 93.62 93 PRO A C 1
ATOM 703 O O . PRO A 1 93 ? -5.209 3.119 -10.789 1.00 93.62 93 PRO A O 1
ATOM 706 N N . ARG A 1 94 ? -6.553 2.676 -12.538 1.00 92.25 94 ARG A N 1
ATOM 707 C CA . ARG A 1 94 ? -7.146 4.018 -12.610 1.00 92.25 94 ARG A CA 1
ATOM 708 C C . ARG A 1 94 ? -7.962 4.318 -11.360 1.00 92.25 94 ARG A C 1
ATOM 710 O O . ARG A 1 94 ? -7.832 5.420 -10.828 1.00 92.25 94 ARG A O 1
ATOM 717 N N . ALA A 1 95 ? -8.721 3.345 -10.854 1.00 89.50 95 ALA A N 1
ATOM 718 C CA . ALA A 1 95 ? -9.487 3.498 -9.617 1.00 89.50 95 ALA A CA 1
ATOM 719 C C . ALA A 1 95 ? -8.610 3.863 -8.407 1.00 89.50 95 ALA A C 1
ATOM 721 O O . ALA A 1 95 ? -9.059 4.574 -7.510 1.00 89.50 95 ALA A O 1
ATOM 722 N N . VAL A 1 96 ? -7.347 3.428 -8.383 1.00 93.00 96 VAL A N 1
ATOM 723 C CA . VAL A 1 96 ? -6.395 3.792 -7.322 1.00 93.00 96 VAL A CA 1
ATOM 724 C C . VAL A 1 96 ? -5.728 5.139 -7.611 1.00 93.00 96 VAL A C 1
ATOM 726 O O . VAL A 1 96 ? -5.653 6.003 -6.733 1.00 93.00 96 VAL A O 1
ATOM 729 N N . LEU A 1 97 ? -5.262 5.345 -8.845 1.00 92.44 97 LEU A N 1
ATOM 730 C CA . LEU A 1 97 ? -4.503 6.534 -9.242 1.00 92.44 97 LEU A CA 1
ATOM 731 C C . LEU A 1 97 ? -5.317 7.830 -9.167 1.00 92.44 97 LEU A C 1
ATOM 733 O O . LEU A 1 97 ? -4.761 8.865 -8.810 1.00 92.44 97 LEU A O 1
ATOM 737 N N . LEU A 1 98 ? -6.625 7.790 -9.441 1.00 91.00 98 LEU A N 1
ATOM 738 C CA . LEU A 1 98 ? -7.500 8.970 -9.381 1.00 91.00 98 LEU A CA 1
ATOM 739 C C . LEU A 1 98 ? -7.603 9.593 -7.980 1.00 91.00 98 LEU A C 1
ATOM 741 O O . LEU A 1 98 ? -7.944 10.768 -7.851 1.00 91.00 98 LEU A O 1
ATOM 745 N N . HIS A 1 99 ? -7.315 8.825 -6.930 1.00 89.38 99 HIS A N 1
ATOM 746 C CA . HIS A 1 99 ? -7.477 9.259 -5.542 1.00 89.38 99 HIS A CA 1
ATOM 747 C C . HIS A 1 99 ? -6.150 9.565 -4.834 1.00 89.38 99 HIS A C 1
ATOM 749 O O . HIS A 1 99 ? -6.153 9.956 -3.662 1.00 89.38 99 HIS A O 1
ATOM 755 N N . VAL A 1 100 ? -5.013 9.408 -5.523 1.00 93.69 100 VAL A N 1
ATOM 756 C CA . VAL A 1 100 ? -3.690 9.608 -4.924 1.00 93.69 100 VAL A CA 1
ATOM 757 C C . VAL A 1 100 ? -3.414 11.086 -4.638 1.00 93.69 100 VAL A C 1
ATOM 759 O O . VAL A 1 100 ? -3.574 11.957 -5.493 1.00 93.69 100 VAL A O 1
ATOM 762 N N . THR A 1 101 ? -2.942 11.385 -3.429 1.00 92.44 101 THR A N 1
ATOM 763 C CA . THR A 1 101 ? -2.551 12.745 -3.025 1.00 92.44 101 THR A CA 1
ATOM 764 C C . THR A 1 101 ? -1.032 12.906 -2.950 1.00 92.44 101 THR A C 1
ATOM 766 O O . THR A 1 101 ? -0.274 11.935 -2.922 1.00 92.44 101 THR A O 1
ATOM 769 N N . ALA A 1 102 ? -0.554 14.150 -2.848 1.00 91.31 102 ALA A N 1
ATOM 770 C CA . ALA A 1 102 ? 0.869 14.437 -2.643 1.00 91.31 102 ALA A CA 1
ATOM 771 C C . ALA A 1 102 ? 1.430 13.814 -1.347 1.00 91.31 102 ALA A C 1
ATOM 773 O O . ALA A 1 102 ? 2.587 13.391 -1.307 1.00 91.31 102 ALA A O 1
ATOM 774 N N . GLN A 1 103 ? 0.615 13.724 -0.292 1.00 88.94 103 GLN A N 1
ATOM 775 C CA . GLN A 1 103 ? 1.018 13.084 0.959 1.00 88.94 103 GLN A CA 1
ATOM 776 C C . GLN A 1 103 ? 1.170 11.567 0.802 1.00 88.94 103 GLN A C 1
ATOM 778 O O . GLN A 1 103 ? 2.126 11.003 1.332 1.00 88.94 103 GLN A O 1
ATOM 783 N N . ASP A 1 104 ? 0.276 10.923 0.047 1.00 92.88 104 ASP A N 1
ATOM 784 C CA . ASP A 1 104 ? 0.358 9.484 -0.233 1.00 92.88 104 ASP A CA 1
ATOM 785 C C . ASP A 1 104 ? 1.631 9.174 -1.029 1.00 92.88 104 ASP A C 1
ATOM 787 O O . ASP A 1 104 ? 2.417 8.313 -0.635 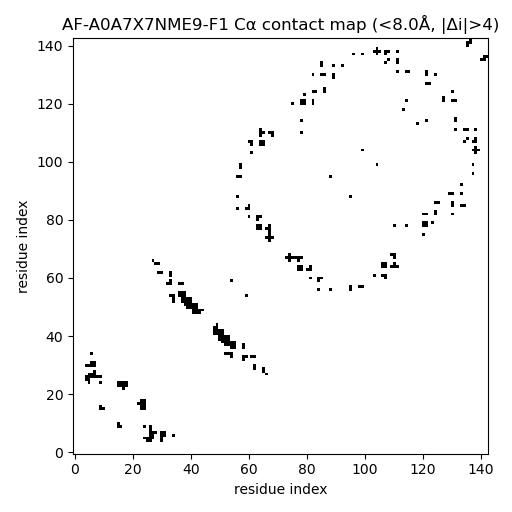1.00 92.88 104 ASP A O 1
ATOM 791 N N . ARG A 1 105 ? 1.912 9.972 -2.070 1.00 95.31 105 ARG A N 1
ATOM 792 C CA . ARG A 1 105 ? 3.163 9.901 -2.845 1.00 95.31 105 ARG A CA 1
ATOM 793 C C . ARG A 1 105 ? 4.395 9.982 -1.950 1.00 95.31 105 ARG A C 1
ATOM 795 O O . ARG A 1 105 ? 5.288 9.143 -2.043 1.00 95.31 105 ARG A O 1
ATOM 802 N N . ARG A 1 106 ? 4.431 10.962 -1.038 1.00 92.69 106 ARG A N 1
ATOM 803 C CA . ARG A 1 106 ? 5.541 11.135 -0.087 1.00 92.69 106 ARG A CA 1
ATOM 804 C C . ARG A 1 106 ? 5.772 9.883 0.764 1.00 92.69 106 ARG A C 1
ATOM 806 O O . ARG A 1 106 ? 6.924 9.543 1.009 1.00 92.69 106 ARG A O 1
ATOM 813 N N . ARG A 1 107 ? 4.701 9.213 1.196 1.00 90.88 107 ARG A N 1
ATOM 814 C CA . ARG A 1 107 ? 4.761 7.993 2.020 1.00 90.88 107 ARG A CA 1
ATOM 815 C C . ARG A 1 107 ? 5.132 6.740 1.228 1.00 90.88 107 ARG A C 1
ATOM 817 O O . ARG A 1 107 ? 5.758 5.846 1.781 1.00 90.88 107 ARG A O 1
ATOM 824 N N . LEU A 1 108 ? 4.795 6.685 -0.059 1.00 95.06 108 LEU A N 1
ATOM 825 C CA . LEU A 1 108 ? 5.120 5.553 -0.930 1.00 95.06 108 LEU A CA 1
ATOM 826 C C . LEU A 1 108 ? 6.593 5.542 -1.359 1.00 95.06 108 LEU A C 1
ATOM 828 O O . LEU A 1 108 ? 7.216 4.482 -1.384 1.00 95.06 108 LEU A O 1
ATOM 832 N N . ARG A 1 109 ? 7.169 6.714 -1.662 1.00 95.31 109 ARG A N 1
ATOM 833 C CA . ARG A 1 109 ? 8.529 6.850 -2.223 1.00 95.31 109 ARG A CA 1
ATOM 834 C C . ARG A 1 109 ? 9.611 6.018 -1.516 1.00 95.31 109 ARG A C 1
ATOM 836 O O . ARG A 1 109 ? 10.368 5.357 -2.225 1.00 95.31 109 ARG A O 1
ATOM 843 N N . PRO A 1 110 ? 9.727 6.004 -0.173 1.00 93.44 110 PRO A N 1
ATOM 844 C CA . PRO A 1 110 ? 10.759 5.214 0.496 1.00 93.44 110 PRO A CA 1
ATOM 845 C C . PRO A 1 110 ? 10.652 3.710 0.207 1.00 93.44 110 PRO A C 1
ATOM 847 O O . PRO A 1 110 ? 11.657 3.078 -0.117 1.00 93.44 110 PRO A O 1
ATOM 850 N N . ALA A 1 111 ? 9.439 3.151 0.243 1.00 93.12 111 ALA A N 1
ATOM 851 C CA . ALA A 1 111 ? 9.206 1.742 -0.065 1.00 93.12 111 ALA A CA 1
ATOM 852 C C . ALA A 1 111 ? 9.456 1.433 -1.550 1.00 93.12 111 ALA A C 1
ATOM 854 O O . ALA A 1 111 ? 10.088 0.432 -1.871 1.00 93.12 111 ALA A O 1
ATOM 855 N N . VAL A 1 112 ? 9.050 2.322 -2.465 1.00 94.81 112 VAL A N 1
ATOM 856 C CA . VAL A 1 112 ? 9.31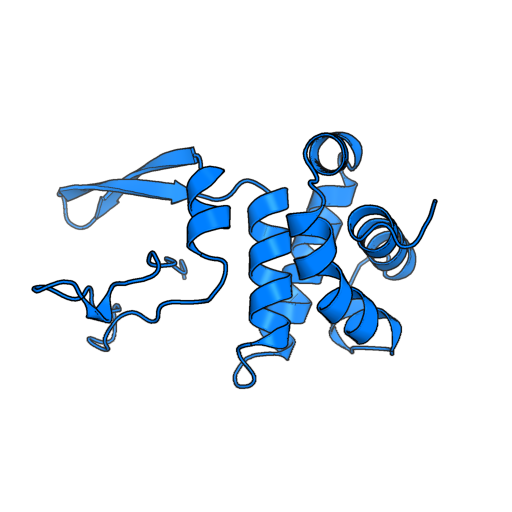1 2.155 -3.910 1.00 94.81 112 VAL A CA 1
ATOM 857 C C . VAL A 1 112 ? 10.807 2.156 -4.225 1.00 94.81 112 VAL A C 1
ATOM 859 O O . VAL A 1 112 ? 11.265 1.372 -5.062 1.00 94.81 112 VAL A O 1
ATOM 862 N N . ARG A 1 113 ? 11.591 2.993 -3.538 1.00 93.00 113 ARG A N 1
ATOM 863 C CA . ARG A 1 113 ? 13.056 2.987 -3.651 1.00 93.00 113 ARG A CA 1
ATOM 864 C C . ARG A 1 113 ? 13.652 1.677 -3.148 1.00 93.00 113 ARG A C 1
ATOM 866 O O . ARG A 1 113 ? 14.496 1.115 -3.834 1.00 93.00 113 ARG A O 1
ATOM 873 N N . ALA A 1 114 ? 13.194 1.171 -2.002 1.00 90.38 114 ALA A N 1
ATOM 874 C CA . ALA A 1 114 ? 13.649 -0.115 -1.474 1.00 90.38 114 ALA A CA 1
ATOM 875 C C . ALA A 1 114 ? 13.342 -1.270 -2.445 1.00 90.38 114 ALA A C 1
ATOM 877 O O . ALA A 1 114 ? 14.240 -2.036 -2.793 1.00 90.38 114 ALA A O 1
ATOM 878 N N . LEU A 1 115 ? 12.112 -1.333 -2.966 1.00 89.06 115 LEU A N 1
ATOM 879 C CA . LEU A 1 115 ? 11.698 -2.346 -3.942 1.00 89.06 115 LEU A CA 1
ATOM 880 C C . LEU A 1 115 ? 12.476 -2.245 -5.263 1.00 89.06 115 LEU A C 1
ATOM 882 O O . LEU A 1 115 ? 12.869 -3.266 -5.824 1.00 89.06 115 LEU A O 1
ATOM 886 N N . SER A 1 116 ? 12.766 -1.023 -5.726 1.00 87.81 116 SER A N 1
ATOM 887 C CA . SER A 1 116 ? 13.590 -0.782 -6.922 1.00 87.81 116 SER A CA 1
ATOM 888 C C . SER A 1 116 ? 15.020 -1.313 -6.785 1.00 87.81 116 SER A C 1
ATOM 890 O O . SER A 1 116 ? 15.638 -1.642 -7.793 1.00 87.81 116 SER A O 1
ATOM 892 N N . SER A 1 117 ? 15.538 -1.413 -5.559 1.00 86.50 117 SER A N 1
ATOM 893 C CA . SER A 1 117 ? 16.887 -1.911 -5.265 1.00 86.50 117 SER A CA 1
ATOM 894 C C . SER A 1 117 ? 16.969 -3.441 -5.153 1.00 86.50 117 SER A C 1
ATOM 896 O O . SER A 1 117 ? 17.998 -3.968 -4.734 1.00 86.50 117 SER A O 1
ATOM 898 N N . GLY A 1 118 ? 15.914 -4.172 -5.536 1.00 77.75 118 GLY A N 1
ATOM 899 C CA . GLY A 1 118 ? 15.954 -5.632 -5.671 1.00 77.75 118 GLY A CA 1
ATOM 900 C C . GLY A 1 118 ? 15.500 -6.422 -4.441 1.00 77.75 118 GLY A C 1
ATOM 901 O O . GLY A 1 118 ? 15.969 -7.547 -4.228 1.00 77.75 118 GLY A O 1
ATOM 902 N N . GLU A 1 119 ? 14.585 -5.862 -3.643 1.00 80.38 119 GLU A N 1
ATOM 903 C CA . GLU A 1 119 ? 13.898 -6.577 -2.557 1.00 80.38 119 GLU A CA 1
ATOM 904 C C . GLU A 1 119 ? 13.363 -7.937 -3.035 1.00 80.38 119 GLU A C 1
ATOM 906 O O . GLU A 1 119 ? 12.762 -8.069 -4.105 1.00 80.38 119 GLU A O 1
ATOM 911 N N . ARG A 1 120 ? 13.576 -8.981 -2.224 1.00 83.69 120 ARG A N 1
ATOM 912 C CA . ARG A 1 120 ? 13.181 -10.351 -2.578 1.00 83.69 120 ARG A CA 1
ATOM 913 C C . ARG A 1 120 ? 11.673 -10.477 -2.787 1.00 83.69 120 ARG A C 1
ATOM 915 O O . ARG A 1 120 ? 11.283 -11.199 -3.698 1.00 83.69 120 ARG A O 1
ATOM 922 N N . SER A 1 121 ? 10.863 -9.755 -2.019 1.00 83.88 121 SER A N 1
ATOM 923 C CA . SER A 1 121 ? 9.400 -9.809 -2.096 1.00 83.88 121 SER A CA 1
ATOM 924 C C . SER A 1 121 ? 8.843 -9.360 -3.449 1.00 83.88 121 SER A C 1
ATOM 926 O O . SER A 1 121 ? 7.786 -9.822 -3.852 1.00 83.88 121 SER A O 1
ATOM 928 N N . LEU A 1 122 ? 9.558 -8.524 -4.211 1.00 86.75 122 LEU A N 1
ATOM 929 C CA . LEU A 1 122 ? 9.122 -8.155 -5.562 1.00 86.75 122 LEU A CA 1
ATOM 930 C C . LEU A 1 122 ? 9.191 -9.346 -6.532 1.00 86.75 122 LEU A C 1
ATOM 932 O O . LEU A 1 122 ? 8.384 -9.441 -7.450 1.00 86.75 122 LEU A O 1
ATOM 936 N N . ARG A 1 123 ? 10.122 -10.287 -6.313 1.00 85.19 123 ARG A N 1
ATOM 937 C CA . ARG A 1 123 ? 10.286 -11.478 -7.164 1.00 85.19 123 ARG A CA 1
ATOM 938 C C . ARG A 1 123 ? 9.149 -12.487 -7.031 1.00 85.19 123 ARG A C 1
ATOM 940 O O . ARG A 1 123 ? 9.050 -13.358 -7.884 1.00 85.19 123 ARG A O 1
ATOM 947 N N . SER A 1 124 ? 8.336 -12.410 -5.976 1.00 85.44 124 SER A N 1
ATOM 948 C CA . SER A 1 124 ? 7.179 -13.298 -5.820 1.00 85.44 124 SER A CA 1
ATOM 949 C C . SER A 1 124 ? 5.937 -12.816 -6.569 1.00 85.44 124 SER A C 1
ATOM 951 O O . SER A 1 124 ? 4.961 -13.556 -6.608 1.00 85.44 124 SER A O 1
ATOM 953 N N . ALA A 1 125 ? 5.955 -11.601 -7.127 1.00 90.12 125 ALA A N 1
ATOM 954 C CA . ALA A 1 125 ? 4.873 -11.118 -7.976 1.00 90.12 125 ALA A CA 1
ATOM 955 C C . ALA A 1 125 ? 4.787 -11.937 -9.271 1.00 90.12 125 ALA A C 1
ATOM 957 O O . ALA A 1 125 ? 5.813 -12.348 -9.818 1.00 90.12 125 ALA A O 1
ATOM 958 N N . ALA A 1 126 ? 3.576 -12.105 -9.795 1.00 91.25 126 ALA A N 1
ATOM 959 C CA . ALA A 1 126 ? 3.329 -12.694 -11.105 1.00 91.25 126 ALA A CA 1
ATOM 960 C C . ALA A 1 126 ? 3.968 -11.858 -12.228 1.00 91.25 126 ALA A C 1
ATOM 962 O O . ALA A 1 126 ? 4.552 -12.414 -13.155 1.00 91.25 126 ALA A O 1
ATOM 963 N N . ASP A 1 127 ? 3.906 -10.527 -12.106 1.00 94.50 127 ASP A N 1
ATOM 964 C CA . ASP A 1 127 ? 4.615 -9.579 -12.970 1.00 94.50 127 ASP A CA 1
ATOM 965 C C . ASP A 1 127 ? 5.354 -8.519 -12.125 1.00 94.50 127 ASP A C 1
ATOM 967 O O . ASP A 1 127 ? 4.809 -7.454 -11.801 1.00 94.50 127 ASP A O 1
ATOM 971 N N . PRO A 1 128 ? 6.620 -8.791 -11.753 1.00 94.00 128 PRO A N 1
ATOM 972 C CA . PRO A 1 128 ? 7.440 -7.868 -10.972 1.00 94.00 128 PRO A CA 1
ATOM 973 C C . PRO A 1 128 ? 7.641 -6.501 -11.642 1.00 94.00 128 PRO A C 1
ATOM 975 O O . PRO A 1 128 ? 7.775 -5.485 -10.952 1.00 94.00 128 PRO A O 1
ATOM 978 N N . ALA A 1 129 ? 7.673 -6.457 -12.978 1.00 93.88 129 ALA A N 1
ATOM 979 C CA . ALA A 1 129 ? 7.903 -5.227 -13.725 1.00 93.88 129 ALA A CA 1
ATOM 980 C C . ALA A 1 129 ? 6.660 -4.331 -13.696 1.00 93.88 129 ALA A C 1
ATOM 982 O O . ALA A 1 129 ? 6.782 -3.141 -13.388 1.00 93.88 129 ALA A O 1
ATOM 983 N N . ALA A 1 130 ? 5.474 -4.902 -13.928 1.00 95.12 130 ALA A N 1
ATOM 984 C CA . ALA A 1 130 ? 4.209 -4.176 -13.839 1.00 95.12 130 ALA A CA 1
ATOM 985 C C . ALA A 1 130 ? 3.959 -3.641 -12.424 1.00 95.12 130 ALA A C 1
ATOM 987 O O . ALA A 1 130 ? 3.592 -2.474 -12.265 1.00 95.12 130 ALA A O 1
ATOM 988 N N . VAL A 1 131 ? 4.228 -4.446 -11.387 1.00 96.38 131 VAL A N 1
ATOM 989 C CA . VAL A 1 131 ? 4.112 -4.010 -9.984 1.00 96.38 131 VAL A CA 1
ATOM 990 C C . VAL A 1 131 ? 5.024 -2.818 -9.706 1.00 96.38 131 VAL A C 1
ATOM 992 O O . VAL A 1 131 ? 4.577 -1.804 -9.161 1.00 96.38 131 VAL A O 1
ATOM 995 N N . LEU A 1 132 ? 6.295 -2.897 -10.104 1.00 95.00 132 LEU A N 1
ATOM 996 C CA . LEU A 1 132 ? 7.247 -1.816 -9.863 1.00 95.00 132 LEU A CA 1
ATOM 997 C C . LEU A 1 132 ? 6.894 -0.549 -10.652 1.00 95.00 132 LEU A C 1
ATOM 999 O O . LEU A 1 132 ? 7.000 0.556 -10.117 1.00 95.00 132 LEU A O 1
ATOM 1003 N N . GLN A 1 133 ? 6.461 -0.691 -11.905 1.00 95.44 133 GLN A N 1
ATOM 1004 C CA . GLN A 1 133 ? 6.025 0.430 -12.735 1.00 95.44 133 GLN A CA 1
ATOM 1005 C C . GLN A 1 133 ? 4.795 1.121 -12.139 1.00 95.44 133 GLN A C 1
ATOM 1007 O O . GLN A 1 133 ? 4.782 2.348 -12.019 1.00 95.44 133 GLN A O 1
ATOM 1012 N N . PHE A 1 134 ? 3.794 0.347 -11.714 1.00 96.25 134 PHE A N 1
ATOM 1013 C CA . PHE A 1 134 ? 2.608 0.869 -11.042 1.00 96.25 134 PHE A CA 1
ATOM 1014 C C . PHE A 1 134 ? 2.980 1.635 -9.773 1.00 96.25 134 PHE A C 1
ATOM 1016 O O . PHE A 1 134 ? 2.567 2.782 -9.604 1.00 96.25 134 PHE A O 1
ATOM 1023 N N . LEU A 1 135 ? 3.813 1.047 -8.914 1.00 95.81 135 LEU A N 1
ATOM 1024 C CA . LEU A 1 135 ? 4.249 1.680 -7.672 1.00 95.81 135 LEU A CA 1
ATOM 1025 C C . LEU A 1 135 ? 5.037 2.975 -7.920 1.00 95.81 135 LEU A C 1
ATOM 1027 O O . LEU A 1 135 ? 4.830 3.957 -7.207 1.00 95.81 135 LEU A O 1
ATOM 1031 N N . ARG A 1 136 ? 5.891 3.021 -8.950 1.00 95.56 136 ARG A N 1
ATOM 1032 C CA . ARG A 1 136 ? 6.594 4.250 -9.369 1.00 95.56 136 ARG A CA 1
ATOM 1033 C C . ARG A 1 136 ? 5.626 5.328 -9.831 1.00 95.56 136 ARG A C 1
ATOM 1035 O O . ARG A 1 136 ? 5.726 6.466 -9.376 1.00 95.56 136 ARG A O 1
ATOM 1042 N N . HIS A 1 137 ? 4.660 4.977 -10.674 1.00 94.88 137 HIS A N 1
ATOM 1043 C CA . HIS A 1 137 ? 3.648 5.924 -11.133 1.00 94.88 137 HIS A CA 1
ATOM 1044 C C . HIS A 1 137 ? 2.789 6.437 -9.963 1.00 94.88 137 HIS A C 1
ATOM 1046 O O . HIS A 1 137 ? 2.578 7.643 -9.820 1.00 94.88 137 HIS A O 1
ATOM 1052 N N . LEU A 1 138 ? 2.399 5.545 -9.047 1.00 94.06 138 LEU A N 1
A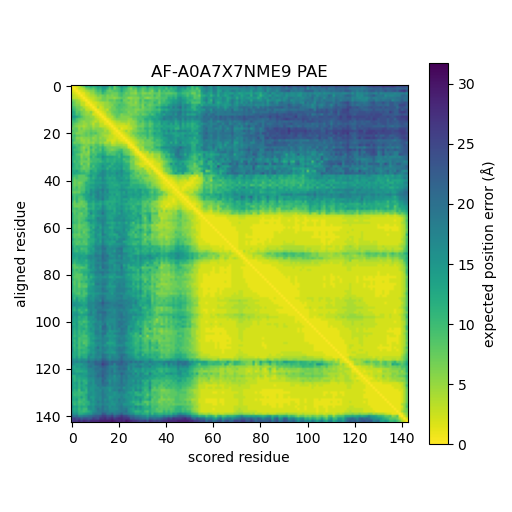TOM 1053 C CA . LEU A 1 138 ? 1.660 5.886 -7.832 1.00 94.06 138 LEU A CA 1
ATOM 1054 C C . LEU A 1 138 ? 2.469 6.797 -6.890 1.00 94.06 138 LEU A C 1
ATOM 1056 O O . LEU A 1 138 ? 1.899 7.706 -6.292 1.00 94.06 138 LEU A O 1
ATOM 1060 N N . ALA A 1 139 ? 3.789 6.609 -6.789 1.00 94.44 139 ALA A N 1
ATOM 1061 C CA . ALA A 1 139 ? 4.704 7.468 -6.026 1.00 94.44 139 ALA A CA 1
ATOM 1062 C C . ALA A 1 139 ? 5.027 8.811 -6.718 1.00 94.44 139 ALA A C 1
ATOM 1064 O O . ALA A 1 139 ? 5.577 9.722 -6.084 1.00 94.44 139 ALA A O 1
ATOM 1065 N N . GLY A 1 140 ? 4.638 8.962 -7.987 1.00 89.25 140 GLY A N 1
ATOM 1066 C CA . GLY A 1 140 ? 4.905 10.141 -8.809 1.00 89.25 140 GLY A CA 1
ATOM 1067 C C . GLY A 1 140 ? 6.304 10.177 -9.430 1.00 89.25 140 GLY A C 1
ATOM 1068 O O . GLY A 1 140 ? 6.751 11.258 -9.793 1.00 89.25 140 GLY A O 1
ATOM 1069 N N . ASP A 1 141 ? 6.981 9.032 -9.550 1.00 76.12 141 ASP A N 1
ATOM 1070 C CA . ASP A 1 141 ? 8.329 8.889 -10.128 1.00 76.12 141 ASP A CA 1
ATOM 1071 C C . ASP A 1 141 ? 8.278 8.517 -11.632 1.00 76.12 141 ASP A C 1
ATOM 1073 O O . ASP A 1 141 ? 9.124 7.785 -12.138 1.00 76.12 141 ASP A O 1
ATOM 1077 N N . GLY A 1 142 ? 7.258 8.982 -12.359 1.00 56.84 142 GLY A N 1
ATOM 1078 C CA . GLY A 1 142 ? 7.029 8.619 -13.763 1.00 56.84 142 GLY A CA 1
ATOM 1079 C C . GLY A 1 142 ? 6.078 9.560 -14.498 1.00 56.84 142 GLY A C 1
ATOM 1080 O O . GLY A 1 142 ? 5.182 9.081 -15.193 1.00 56.84 142 GLY A O 1
ATOM 1081 N N . ALA A 1 143 ? 6.233 10.867 -14.277 1.00 45.31 143 ALA A N 1
ATOM 1082 C CA . ALA A 1 143 ? 5.696 11.903 -15.159 1.00 45.31 143 ALA A CA 1
ATOM 1083 C C . ALA A 1 143 ? 6.803 12.371 -16.108 1.00 45.31 143 ALA A C 1
ATOM 1085 O O . ALA A 1 143 ? 7.946 12.512 -15.616 1.00 45.31 143 ALA A O 1
#

pLDDT: mean 81.63, std 13.31, range [45.31, 96.56]

Sequence (143 aa):
MIDVLLPEGLERQRNRPTTVSGRPGVSTEGANQAFARARRVPVVIGGVDGHLRRPDLLGALVLKASAHTTDSRDKDRHAQDLVVLSELALIDPRAVLLHVTAQDRRRLRPAVRALSSGERSLRSAADPAAVLQFLRHLAGDGA

=== Feature glossary ===
A reading guide for the features in this record.

Start from the sequence.

  · This is the polypeptide sequence — one letter per residue, N-terminus first. Length ranges from a few dozen residues for small domains to over a thousand for large multi-domain proteins.

Fold it, and you get atomic coordinates and the backbone conformation that goes with them.

  · Structure coordinates are given as an mmCIF _atom_site loop: one row per atom with element, residue name, chain id, sequence number, and x/y/z position in Å. Only the four main-chain atoms per residue are included here; side chains are omitted to keep the record compact.

  · Backbone dihedral angles. Every residue except chain termini has a φ (preceding-C → N → Cα → C) and a ψ (N → Cα → C → next-N). They are reported in degrees following the IUPAC sign convention. Secondary structure is essentially a statement about which (φ, ψ) basin each residue occupies.

  · The SS8 string is DSSP's per-residue secondary-structure call. α-helix (H) means an i→i+4 H-bond ladder; β-strand (E) means the residue participates in a β-sheet; 3₁₀ (G) and π (I) are tighter and wider helices; T/S are turns/bends; '-' is loop.

  · SS3 is a coarse helix/strand/coil call (letters a/b/c) made by the P-SEA algorithm from inter-Cα distances and dihedrals. It is less detailed than DSSP but needs only Cα positions.

Summarize the fold with a handful of shape descriptors and a per-residue structural alphabet.

  · Radius of gyration (Rg) is the root-mean-square distance of Cα atoms from their centroid — a single number for overall size and compactness. A globular domain of N residues has Rg ≈ 2.2·N^0.38 Å; an extended or disordered chain has a much larger Rg. The Cα contact count is the number of residue pairs whose Cα atoms are within 8 Å and are more than four positions apart in sequence — a standard proxy for tertiary packing density. The bounding box is the smallest axis-aligned box enclosing all Cα atoms.

  · The Foldseek 3Di string encodes local tertiary geometry as a 20-letter alphabet — one character per residue — derived from the relative positions of nearby Cα atoms. Unlike the amino-acid sequence, 3Di is a direct function of the 3D structure, so two proteins with the same fold have similar 3Di strings even at low sequence identity.

  · Solvent-accessible surface area (SASA) is the area in Å² traced out by the centre of a 1.4 Å probe sphere (a water molecule) rolled over the protein's van der Waals surface (Shrake–Rupley / Lee–Richards construction). Buried residues have near-zero SASA; fully exposed residues can exceed 200 Å². The total SASA scales roughly with the number of surface residues.

Ask how reliable the model is.

  · pLDDT (predicted Local Distance Difference Test) is AlphaFold's per-residue confidence score, ranging from 0 to 100. Values above 90 indicate high confidence (typically well-packed cores); 70–90 is confident; 50–70 low confidence; below 50 usually means the region is disordered or the prediction is unreliable there. AlphaFold stores pLDDT in the mmCIF B-factor column.

  · B-factor (Debye–Waller factor) reflects atomic displacement in the crystal lattice. It is an experimental observable (units Å²), not a prediction; low values mean the atom is pinned down, high values mean it moves or is heterogeneous across the crystal.

  · Predicted Aligned Error (PAE) is an AlphaFold confidence matrix: entry (i, j) is the expected error in the position of residue j, in ångströms, when the prediction is superimposed on the true structure at residue i. Low PAE within a block of residues means that block is internally rigid and well-predicted; high PAE between two blocks means their relative placement is uncertain even if each block individually is confident.

Place it in context: what it resembles, what it is annotated as, and how it looks.

  · Nearest PDB neighbors are the top structural matches found by Foldseek when searching this structure against the entire Protein Data Bank. Each hit reports a TM-score (0 to 1; >0.5 almost always implies the same fold) and an E-value. These are *structural* homologs — they may share no detectable sequence similarity.

  · Functional annotations link the protein to curated databases. InterPro entries identify conserved domains and families by matching the sequence against member-database signatures (Pfam, PROSITE, CDD, …). Gene Ontology (GO) terms describe molecular function, biological process, and cellular component in a controlled vocabulary. CATH places the structure in a hierarchical fold classification (Class/Architecture/Topology/Homologous-superfamily). The organism is the source species.

  · Three diagnostic plots accompany the record. The Cα contact map visualizes the tertiary structure as a 2D adjacency matrix (8 Å cutoff, sequence-local contacts suppressed). The Ramachandran plot shows the distribution of backbone (φ, ψ) torsions, with points in the α and β basins reflecting secondary structure content. The PAE plot shows AlphaFold's inter-residue confidence as a color matrix.

  · Six rendered views show the 3D structure from the faces of a cube — i.e. along ±x, ±y, ±z. Rendering representation is drawn randomly per protein from cartoon (secondary-structure ribbons), sticks (backbone bonds), or molecular surface; coloring is either N→C rainbow (blue at the N-terminus through red at the C-terminus) or one color per chain.